Protein AF-A0A8T4I841-F1 (afdb_monomer_lite)

Secondary structure (DSSP, 8-state):
--SHHHHHHHHHHHHTTHHHHHHHHHHHHHHHS--EEEEE---SSSTTPPPEEEEE-TTT------TT-

Radius of gyration: 14.71 Å; chains: 1; bounding box: 36×26×36 Å

Foldseek 3Di:
DPVVVVVVVVVLCVVQVVVVQVVVQVVLCVVVVHKDKDWACADPPDPPGRIHIDIHHPVRDDDDDDPVD

Structure (mmCIF, N/CA/C/O backbone):
data_AF-A0A8T4I841-F1
#
_entry.id   AF-A0A8T4I841-F1
#
loop_
_atom_site.group_PDB
_atom_site.id
_atom_site.type_symbol
_atom_site.label_atom_id
_atom_site.label_alt_id
_atom_site.label_comp_id
_atom_site.label_asym_id
_atom_site.label_entity_id
_atom_site.label_seq_id
_atom_site.pdbx_PDB_ins_code
_atom_site.Cartn_x
_atom_site.Cartn_y
_atom_site.Cartn_z
_atom_site.occupancy
_atom_site.B_iso_or_equiv
_atom_site.auth_seq_id
_atom_site.auth_comp_id
_atom_site.auth_asym_id
_atom_site.auth_atom_id
_atom_site.pdbx_PDB_model_num
ATOM 1 N N . ALA A 1 1 ? 14.027 -20.125 -6.013 1.00 49.06 1 ALA A N 1
ATOM 2 C CA . ALA A 1 1 ? 14.009 -18.655 -5.931 1.00 49.06 1 ALA A CA 1
ATOM 3 C C . ALA A 1 1 ? 15.462 -18.277 -5.983 1.00 49.06 1 ALA A C 1
ATOM 5 O O . ALA A 1 1 ? 16.183 -18.424 -4.998 1.00 49.06 1 ALA A O 1
ATOM 6 N N . ASP A 1 2 ? 15.915 -18.010 -7.195 1.00 47.22 2 ASP A N 1
ATOM 7 C CA . ASP A 1 2 ? 17.307 -18.216 -7.575 1.00 47.22 2 ASP A CA 1
ATOM 8 C C . ASP A 1 2 ? 18.011 -16.862 -7.618 1.00 47.22 2 ASP A C 1
ATOM 10 O O . ASP A 1 2 ? 18.617 -16.521 -8.617 1.00 47.22 2 ASP A O 1
ATOM 14 N N . GLY A 1 3 ? 17.900 -16.066 -6.546 1.00 53.84 3 GLY A N 1
ATOM 15 C CA . GLY A 1 3 ? 18.650 -14.819 -6.314 1.00 53.84 3 GLY A CA 1
ATOM 16 C C . GLY A 1 3 ? 18.363 -13.637 -7.256 1.00 53.84 3 GLY A C 1
ATOM 17 O O . GLY A 1 3 ? 18.289 -12.515 -6.772 1.00 53.84 3 GLY A O 1
ATOM 18 N N . ALA A 1 4 ? 18.156 -13.872 -8.553 1.00 59.38 4 ALA A N 1
ATOM 19 C CA . ALA A 1 4 ? 17.763 -12.877 -9.548 1.00 59.38 4 ALA A CA 1
ATOM 20 C C . ALA A 1 4 ? 16.421 -12.233 -9.171 1.00 59.38 4 ALA A C 1
ATOM 22 O O . ALA A 1 4 ? 16.325 -11.015 -9.108 1.00 59.38 4 ALA A O 1
ATOM 23 N N . ASP A 1 5 ? 15.457 -13.054 -8.739 1.00 75.00 5 ASP A N 1
ATOM 24 C CA . ASP A 1 5 ? 14.151 -12.587 -8.259 1.00 75.00 5 ASP A CA 1
ATOM 25 C C . ASP A 1 5 ? 14.265 -11.631 -7.052 1.00 75.00 5 ASP A C 1
ATOM 27 O O . ASP A 1 5 ? 13.384 -10.813 -6.817 1.00 75.00 5 ASP A O 1
ATOM 31 N N . ALA 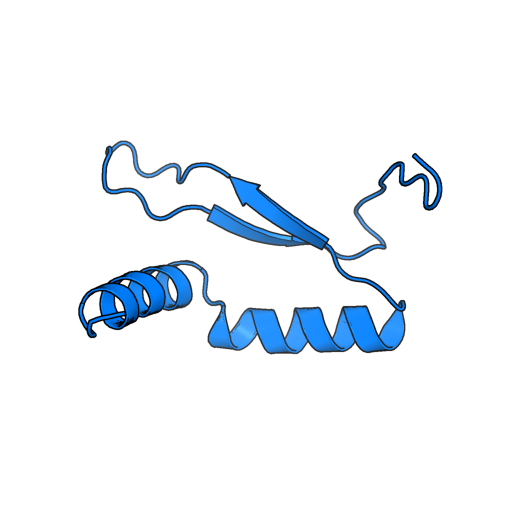A 1 6 ? 15.323 -11.749 -6.238 1.00 84.94 6 ALA A N 1
ATOM 32 C CA . ALA A 1 6 ? 15.463 -10.954 -5.019 1.00 84.94 6 ALA A CA 1
ATOM 33 C C . ALA A 1 6 ? 15.962 -9.530 -5.297 1.00 84.94 6 ALA A C 1
ATOM 35 O O . ALA A 1 6 ? 15.540 -8.609 -4.603 1.00 84.94 6 ALA A O 1
ATOM 36 N N . GLU A 1 7 ? 16.836 -9.349 -6.291 1.00 89.38 7 GLU A N 1
ATOM 37 C CA . GLU A 1 7 ? 17.288 -8.017 -6.706 1.00 89.38 7 GLU A CA 1
ATOM 38 C C . GLU A 1 7 ? 16.168 -7.260 -7.424 1.00 89.38 7 GLU A C 1
ATOM 40 O O . GLU A 1 7 ? 15.922 -6.107 -7.082 1.00 89.38 7 GLU A O 1
ATOM 45 N N . ASP A 1 8 ? 15.412 -7.930 -8.299 1.00 88.19 8 ASP A N 1
ATOM 46 C CA . ASP A 1 8 ? 14.255 -7.328 -8.975 1.00 88.19 8 ASP A CA 1
ATOM 47 C C . ASP A 1 8 ? 13.190 -6.871 -7.956 1.00 88.19 8 ASP A C 1
ATOM 49 O O . ASP A 1 8 ? 12.645 -5.770 -8.035 1.00 88.19 8 ASP A O 1
ATOM 53 N N . LEU A 1 9 ? 12.923 -7.683 -6.924 1.00 90.94 9 LEU A N 1
ATOM 54 C CA . LEU A 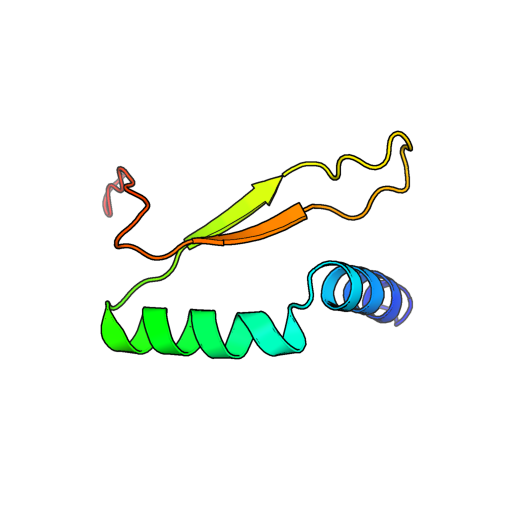1 9 ? 12.017 -7.297 -5.835 1.00 90.94 9 LEU A CA 1
ATOM 55 C C . LEU A 1 9 ? 12.583 -6.175 -4.958 1.00 90.94 9 LEU A C 1
ATOM 57 O O . LEU A 1 9 ? 11.814 -5.370 -4.427 1.00 90.94 9 LEU A O 1
ATOM 61 N N . ARG A 1 10 ? 13.908 -6.114 -4.786 1.00 93.75 10 ARG A N 1
ATOM 62 C CA . ARG A 1 10 ? 14.566 -5.037 -4.041 1.00 93.75 10 ARG A CA 1
ATOM 63 C C . ARG A 1 10 ? 14.429 -3.711 -4.780 1.00 93.75 10 ARG A C 1
ATOM 65 O O . ARG A 1 10 ? 14.100 -2.722 -4.137 1.00 93.75 10 ARG A O 1
ATOM 72 N N . GLU A 1 11 ? 14.583 -3.702 -6.101 1.00 92.25 11 GLU A N 1
ATOM 73 C CA . GLU A 1 11 ? 14.356 -2.513 -6.928 1.00 92.25 11 GLU A CA 1
ATOM 74 C C . GLU A 1 11 ? 12.912 -2.009 -6.810 1.00 92.25 11 GLU A C 1
ATOM 76 O O . GLU A 1 11 ? 12.690 -0.820 -6.589 1.00 92.25 11 GLU A O 1
ATOM 81 N N . VAL A 1 12 ? 11.920 -2.906 -6.853 1.00 92.88 12 VAL A N 1
ATOM 82 C CA . VAL A 1 12 ? 10.509 -2.530 -6.641 1.00 92.88 12 VAL A CA 1
ATOM 83 C C . VAL A 1 12 ? 10.280 -1.948 -5.243 1.00 92.88 12 VAL A C 1
ATOM 85 O O . VAL A 1 12 ? 9.518 -0.988 -5.096 1.00 92.88 12 VAL A O 1
ATOM 88 N N . ALA A 1 13 ? 10.925 -2.511 -4.217 1.00 94.75 13 ALA A N 1
ATOM 89 C CA . ALA A 1 13 ? 10.830 -2.017 -2.846 1.00 94.75 13 ALA A CA 1
ATOM 90 C C . ALA A 1 13 ? 11.457 -0.627 -2.679 1.00 94.75 13 ALA A C 1
ATOM 9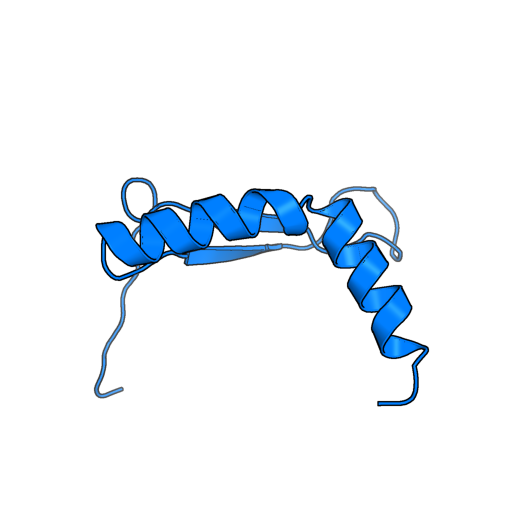2 O O . ALA A 1 13 ? 10.878 0.215 -1.997 1.00 94.75 13 ALA A O 1
ATOM 93 N N . GLU A 1 14 ? 12.601 -0.381 -3.317 1.00 95.56 14 GLU A N 1
ATOM 94 C CA . GLU A 1 14 ? 13.262 0.928 -3.341 1.00 95.56 14 GLU A CA 1
ATOM 95 C C . GLU A 1 14 ? 12.431 1.955 -4.124 1.00 95.56 14 GLU A C 1
ATOM 97 O O . GLU A 1 14 ? 12.225 3.061 -3.640 1.00 95.56 14 GLU A O 1
ATOM 102 N N . ALA A 1 15 ? 11.875 1.587 -5.284 1.00 94.69 15 ALA A N 1
ATOM 103 C CA . ALA A 1 15 ? 11.064 2.483 -6.115 1.00 94.69 15 ALA A CA 1
ATOM 104 C C . ALA A 1 15 ? 9.758 2.958 -5.446 1.00 94.69 15 ALA A C 1
ATOM 106 O O . ALA A 1 15 ? 9.201 3.975 -5.852 1.00 94.69 15 ALA A O 1
ATOM 107 N N . ASN A 1 16 ? 9.267 2.219 -4.448 1.00 94.94 16 ASN A N 1
ATOM 108 C CA . ASN A 1 16 ? 8.046 2.521 -3.697 1.00 94.94 16 ASN A CA 1
ATOM 109 C C . ASN A 1 16 ? 8.324 2.938 -2.241 1.00 94.94 16 ASN A C 1
ATOM 111 O O . ASN A 1 16 ? 7.403 2.933 -1.429 1.00 94.94 16 ASN A O 1
ATOM 115 N N . ASP A 1 17 ? 9.582 3.224 -1.883 1.00 96.62 17 ASP A N 1
ATOM 116 C CA . ASP A 1 17 ? 9.994 3.588 -0.517 1.00 96.62 17 ASP A CA 1
ATOM 117 C C . ASP A 1 17 ? 9.506 2.595 0.570 1.00 96.62 17 ASP A C 1
ATOM 119 O O . ASP A 1 17 ? 9.298 2.943 1.736 1.00 96.62 17 ASP A O 1
ATOM 123 N N . LEU A 1 18 ? 9.343 1.309 0.226 1.00 96.25 18 LEU A N 1
ATOM 124 C CA . LEU A 1 18 ? 8.685 0.320 1.095 1.00 96.25 18 LEU A CA 1
ATOM 125 C C . LEU A 1 18 ? 9.459 0.025 2.384 1.00 96.25 18 LEU A C 1
ATOM 127 O O . LEU A 1 18 ? 8.873 -0.437 3.367 1.00 96.25 18 LEU A O 1
ATOM 131 N N . PHE A 1 19 ? 10.763 0.293 2.418 1.00 95.25 19 PHE A N 1
ATOM 132 C CA . PHE A 1 19 ? 11.555 0.162 3.642 1.00 95.25 19 PHE A CA 1
ATOM 133 C C . PHE A 1 19 ? 11.116 1.156 4.724 1.00 95.25 19 PHE A C 1
ATOM 135 O O . PHE A 1 19 ? 11.122 0.804 5.906 1.00 95.25 19 PHE A O 1
ATOM 142 N N . ASP A 1 20 ? 10.653 2.337 4.321 1.00 94.94 20 ASP A N 1
ATOM 143 C CA . ASP A 1 20 ? 10.153 3.363 5.228 1.00 94.94 20 ASP A CA 1
ATOM 144 C C . ASP A 1 20 ? 8.641 3.209 5.437 1.00 94.94 20 ASP A C 1
ATOM 146 O O . ASP A 1 20 ? 8.175 3.094 6.578 1.00 94.94 20 ASP A O 1
ATOM 150 N N . GLU A 1 21 ? 7.877 3.087 4.348 1.00 95.44 21 GLU A N 1
ATOM 151 C CA . GLU A 1 21 ? 6.413 2.982 4.387 1.00 95.44 21 GLU A CA 1
ATOM 152 C C . GLU A 1 21 ? 5.930 1.744 5.149 1.00 95.44 21 GLU A C 1
ATOM 154 O O . GLU A 1 21 ? 4.938 1.801 5.880 1.00 95.44 21 GLU A O 1
ATOM 159 N N . SER A 1 22 ? 6.667 0.628 5.090 1.00 94.69 22 SER A N 1
ATOM 160 C CA . SER A 1 22 ? 6.299 -0.570 5.852 1.00 94.69 22 SER A CA 1
ATOM 161 C C . SER A 1 22 ? 6.262 -0.314 7.359 1.00 94.69 22 SER A C 1
ATOM 163 O O . SER A 1 22 ? 5.408 -0.877 8.044 1.00 94.69 22 SER A O 1
ATOM 165 N N . SER A 1 23 ? 7.118 0.557 7.900 1.00 94.62 23 SER A N 1
ATOM 166 C CA . SER A 1 23 ? 7.100 0.884 9.332 1.00 94.62 23 SER A CA 1
ATOM 167 C C . SER A 1 23 ? 5.817 1.621 9.729 1.00 94.62 23 SER A C 1
ATOM 169 O O . SER A 1 23 ? 5.265 1.372 10.805 1.00 94.62 23 SER A O 1
ATOM 171 N N . LEU A 1 24 ? 5.318 2.500 8.855 1.00 92.56 24 LEU A N 1
ATOM 172 C CA . LEU A 1 24 ? 4.063 3.226 9.053 1.00 92.56 24 LEU A CA 1
ATOM 173 C C . LEU A 1 24 ? 2.859 2.295 8.895 1.00 92.56 24 LEU A C 1
ATOM 175 O O . LEU A 1 24 ? 2.017 2.250 9.791 1.00 92.56 24 LEU A O 1
ATOM 179 N N . ALA A 1 25 ? 2.847 1.468 7.849 1.00 94.88 25 ALA A N 1
ATOM 180 C CA . ALA A 1 25 ? 1.806 0.473 7.612 1.00 94.88 25 ALA A CA 1
ATOM 181 C C . ALA A 1 25 ? 1.657 -0.506 8.792 1.00 94.88 25 ALA A C 1
ATOM 183 O O . ALA A 1 25 ? 0.549 -0.804 9.239 1.00 94.88 25 ALA A O 1
ATOM 184 N N . HIS A 1 26 ? 2.770 -0.973 9.372 1.00 95.56 26 HIS A N 1
ATOM 185 C CA . HIS A 1 26 ? 2.730 -1.826 10.565 1.00 95.56 26 HIS A CA 1
ATOM 186 C C . HIS A 1 26 ? 2.179 -1.094 11.791 1.00 95.56 26 HIS A C 1
ATOM 188 O O . HIS A 1 26 ? 1.475 -1.699 12.602 1.00 95.56 26 HIS A O 1
ATOM 194 N N . ARG A 1 27 ? 2.491 0.196 11.956 1.00 95.00 27 ARG A N 1
ATOM 195 C CA . ARG A 1 27 ? 1.965 1.001 13.065 1.00 95.00 27 ARG A CA 1
ATOM 196 C C . ARG A 1 27 ? 0.456 1.193 12.942 1.00 95.00 27 ARG A C 1
ATOM 198 O O . ARG A 1 27 ? -0.248 1.091 13.950 1.00 95.00 27 ARG A O 1
ATOM 205 N N . ASP A 1 28 ? -0.035 1.450 11.740 1.00 94.31 28 ASP A N 1
ATOM 206 C CA . ASP A 1 28 ? -1.461 1.627 11.489 1.00 94.31 28 ASP A CA 1
ATOM 207 C C . ASP A 1 28 ? -2.204 0.294 11.650 1.00 94.31 28 ASP A C 1
ATOM 209 O O . ASP A 1 28 ? -3.184 0.235 12.395 1.00 94.31 28 ASP A O 1
ATOM 213 N N . ALA A 1 29 ? -1.652 -0.813 11.140 1.00 95.25 29 ALA A N 1
ATOM 214 C CA . ALA A 1 29 ? -2.167 -2.156 11.407 1.00 95.25 29 ALA A CA 1
ATOM 215 C C . ALA A 1 29 ? -2.202 -2.495 12.907 1.00 95.25 29 ALA A C 1
ATOM 217 O O . ALA A 1 29 ? -3.177 -3.076 13.387 1.00 95.25 29 ALA A O 1
ATOM 218 N N . LEU A 1 30 ? -1.178 -2.105 13.673 1.00 96.81 30 LEU A N 1
ATOM 219 C CA . LEU A 1 30 ? -1.143 -2.290 15.126 1.00 96.81 30 LEU A CA 1
ATOM 220 C C . LEU A 1 30 ? -2.202 -1.439 15.845 1.00 96.81 30 LEU A C 1
ATOM 222 O O . LEU A 1 30 ? -2.788 -1.889 16.828 1.00 96.81 30 LEU A O 1
ATOM 226 N N . THR A 1 31 ? -2.441 -0.217 15.371 1.00 96.50 31 THR A N 1
ATOM 227 C CA . THR A 1 31 ? -3.346 0.749 16.013 1.00 96.50 31 THR A CA 1
ATOM 228 C C . THR A 1 31 ? -4.811 0.468 15.680 1.00 96.50 31 THR A C 1
ATOM 230 O O . THR A 1 31 ? -5.662 0.465 16.569 1.00 96.50 31 THR A O 1
ATOM 233 N N . TYR A 1 32 ? -5.112 0.213 14.408 1.00 94.06 32 TYR A N 1
ATOM 234 C CA . TYR A 1 32 ? -6.470 0.063 13.881 1.00 94.06 32 TYR A CA 1
ATOM 235 C C . TYR A 1 32 ? -6.869 -1.398 13.636 1.00 94.06 32 TYR A C 1
ATOM 237 O O . TYR A 1 32 ? -8.009 -1.675 13.258 1.00 94.06 32 TYR A O 1
ATOM 245 N N . GLY A 1 33 ? -5.950 -2.342 13.853 1.00 94.31 33 GLY A N 1
ATOM 246 C CA . GLY A 1 33 ? -6.152 -3.775 13.627 1.00 94.31 33 GLY A CA 1
ATOM 247 C C . GLY A 1 33 ? -6.098 -4.192 12.154 1.00 94.31 33 GLY A C 1
ATOM 248 O O . GLY A 1 33 ? -6.306 -5.367 11.854 1.00 94.31 33 GLY A O 1
ATOM 249 N N . ARG A 1 34 ? -5.867 -3.245 11.239 1.00 93.50 34 ARG A N 1
ATOM 250 C CA . ARG A 1 34 ? -5.786 -3.448 9.788 1.00 93.50 34 ARG A CA 1
ATOM 251 C C . ARG A 1 34 ? -5.092 -2.261 9.125 1.00 93.50 34 ARG A C 1
ATOM 253 O O . ARG A 1 34 ? -5.103 -1.171 9.681 1.00 93.50 34 ARG A O 1
ATOM 260 N N . GLU A 1 35 ? -4.568 -2.503 7.937 1.00 95.00 35 GLU A N 1
ATOM 261 C CA . GLU A 1 35 ? -4.014 -1.530 6.995 1.00 95.00 35 GLU A CA 1
ATOM 262 C C . GLU A 1 35 ? -4.320 -2.055 5.588 1.00 95.00 35 GLU A C 1
ATOM 264 O O . GLU A 1 35 ? -4.511 -3.270 5.427 1.00 95.00 35 GLU A O 1
ATOM 269 N N . TYR A 1 36 ? -4.388 -1.184 4.583 1.00 94.75 36 TYR A N 1
ATOM 270 C CA . TYR A 1 36 ? -4.620 -1.606 3.204 1.00 94.75 36 TYR A CA 1
ATOM 271 C C . TYR A 1 36 ? -3.428 -1.289 2.323 1.00 94.75 36 TYR A C 1
ATOM 273 O O . TYR A 1 36 ? -2.819 -0.239 2.445 1.00 94.75 36 TYR A O 1
ATOM 281 N N . ILE A 1 37 ? -3.115 -2.210 1.415 1.00 95.25 37 ILE A N 1
ATOM 282 C CA . ILE A 1 37 ? -2.109 -1.994 0.382 1.00 95.25 37 ILE A CA 1
ATOM 283 C C . ILE A 1 37 ? -2.839 -1.913 -0.952 1.00 95.25 37 ILE A C 1
ATOM 285 O O . ILE A 1 37 ? -3.516 -2.870 -1.344 1.00 95.25 37 ILE A O 1
ATOM 289 N N 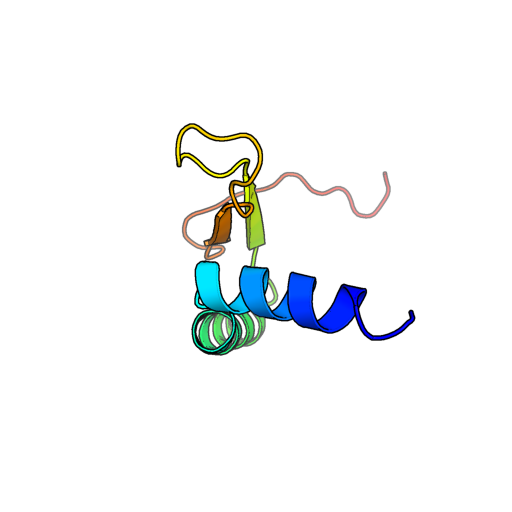. ALA A 1 38 ? -2.711 -0.783 -1.640 1.00 94.25 38 ALA A N 1
ATOM 290 C CA . ALA A 1 38 ? -3.171 -0.625 -3.009 1.00 94.25 38 ALA A CA 1
ATOM 291 C C . ALA A 1 38 ? -1.998 -0.866 -3.964 1.00 94.25 38 ALA A C 1
ATOM 293 O O . ALA A 1 38 ? -0.895 -0.374 -3.746 1.00 94.25 38 ALA A O 1
ATOM 294 N N . VAL A 1 39 ? -2.241 -1.643 -5.021 1.00 94.88 39 VAL A N 1
ATOM 295 C CA . VAL A 1 39 ? -1.250 -1.918 -6.066 1.00 94.88 39 VAL A CA 1
ATOM 296 C C . VAL A 1 39 ? -1.843 -1.521 -7.408 1.00 94.88 39 VAL A C 1
ATOM 298 O O . VAL A 1 39 ? -2.888 -2.035 -7.811 1.00 94.88 39 VAL A O 1
ATOM 301 N N . GLY A 1 40 ? -1.173 -0.602 -8.091 1.00 92.81 40 GLY A N 1
ATOM 302 C CA . GLY A 1 40 ? -1.512 -0.136 -9.427 1.00 92.81 40 GLY A CA 1
ATOM 303 C C . GLY A 1 40 ? -0.381 -0.384 -10.419 1.00 92.81 40 GLY A C 1
ATOM 304 O O . GLY A 1 40 ? 0.760 -0.664 -10.050 1.00 92.81 40 GLY A O 1
ATOM 305 N N . SER A 1 41 ? -0.696 -0.256 -11.707 1.00 90.94 41 SER A N 1
ATOM 306 C CA . SER A 1 41 ? 0.332 -0.118 -12.738 1.00 90.94 41 SER A CA 1
ATOM 307 C C . SER A 1 41 ? 1.116 1.173 -12.506 1.00 90.94 41 SER A C 1
ATOM 309 O O . SER A 1 41 ? 0.506 2.205 -12.219 1.00 90.94 41 SER A O 1
ATOM 311 N N . GLY A 1 42 ? 2.439 1.128 -12.661 1.00 88.50 42 GLY A N 1
ATOM 312 C CA . GLY A 1 42 ? 3.248 2.343 -12.674 1.00 88.50 42 GLY A CA 1
ATOM 313 C C . GLY A 1 42 ? 2.858 3.275 -13.827 1.00 88.50 42 GLY A C 1
ATOM 314 O O . GLY A 1 42 ? 2.368 2.824 -14.863 1.00 88.50 42 GLY A O 1
ATOM 315 N N . ASP A 1 43 ? 3.082 4.577 -13.647 1.00 84.06 43 ASP A N 1
ATOM 316 C CA . ASP A 1 43 ? 2.755 5.626 -14.626 1.00 84.06 43 ASP A CA 1
ATOM 317 C C . ASP A 1 43 ? 4.018 6.360 -15.107 1.00 84.06 43 ASP A C 1
ATOM 319 O O . ASP A 1 43 ? 4.160 7.574 -14.983 1.00 84.06 43 ASP A O 1
ATOM 323 N N . CYS A 1 44 ? 4.995 5.603 -15.613 1.00 85.94 44 CYS A N 1
ATOM 324 C CA . CYS A 1 44 ? 6.234 6.153 -16.180 1.00 85.94 44 CYS A CA 1
ATOM 325 C C . CYS A 1 44 ? 6.313 6.049 -17.713 1.00 85.94 44 CYS A C 1
ATOM 327 O O . CYS A 1 44 ? 7.328 6.409 -18.309 1.00 85.94 44 CYS A O 1
ATOM 329 N N . GLY A 1 45 ? 5.227 5.622 -18.371 1.00 85.69 45 GLY A N 1
ATOM 330 C CA . GLY A 1 45 ? 5.094 5.637 -19.833 1.00 85.69 45 GLY A CA 1
ATOM 331 C C . GLY A 1 45 ? 5.885 4.556 -20.580 1.00 85.69 45 GLY A C 1
ATOM 332 O O . GLY A 1 45 ? 6.017 4.645 -21.802 1.00 85.69 45 GLY A O 1
ATOM 333 N N . THR A 1 46 ? 6.405 3.551 -19.872 1.00 86.38 46 THR A N 1
ATOM 334 C CA . THR A 1 46 ? 7.150 2.409 -20.421 1.00 86.38 46 THR A CA 1
ATOM 335 C C . THR A 1 46 ? 6.609 1.089 -19.870 1.00 86.38 46 THR A C 1
ATOM 337 O O . THR A 1 46 ? 5.958 1.069 -18.827 1.00 86.38 46 THR A O 1
ATOM 340 N N . ASP A 1 47 ? 6.895 -0.018 -20.562 1.00 82.38 47 ASP A N 1
ATOM 341 C CA . ASP A 1 47 ? 6.521 -1.363 -20.095 1.00 82.38 47 ASP A CA 1
ATOM 342 C C . ASP A 1 47 ? 7.372 -1.823 -18.892 1.00 82.38 47 ASP A C 1
ATOM 344 O O . ASP A 1 47 ? 6.904 -2.616 -18.081 1.00 82.38 47 ASP A O 1
ATOM 348 N N . ASP A 1 48 ? 8.580 -1.268 -18.731 1.00 84.69 48 ASP A N 1
ATOM 349 C CA . ASP A 1 48 ? 9.487 -1.509 -17.592 1.00 84.69 48 ASP A CA 1
ATOM 350 C C . ASP A 1 48 ? 9.180 -0.595 -16.390 1.00 84.69 48 ASP A C 1
ATOM 352 O O . ASP A 1 48 ? 10.075 -0.164 -15.662 1.00 84.69 48 ASP A O 1
ATOM 356 N N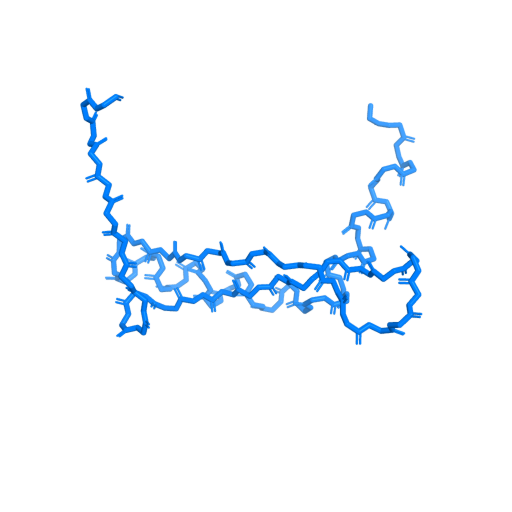 . CYS A 1 49 ? 7.911 -0.236 -16.193 1.00 88.38 49 CYS A N 1
ATOM 357 C CA . CYS A 1 49 ? 7.523 0.592 -15.062 1.00 88.38 49 CYS A CA 1
ATOM 358 C C . CYS A 1 49 ? 7.306 -0.255 -13.805 1.00 88.38 49 CYS A C 1
AT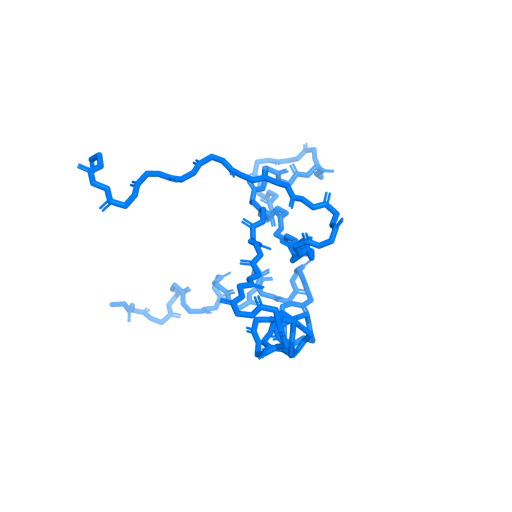OM 360 O O . CYS A 1 49 ? 6.458 -1.155 -13.842 1.00 88.38 49 CYS A O 1
ATOM 362 N N . PRO A 1 50 ? 7.983 0.034 -12.675 1.00 91.31 50 PRO A N 1
ATOM 363 C CA . PRO A 1 50 ? 7.679 -0.658 -11.433 1.00 91.31 50 PRO A CA 1
ATOM 364 C C . PRO A 1 50 ? 6.215 -0.397 -11.039 1.00 91.31 50 PRO A C 1
ATOM 366 O O . PRO A 1 50 ? 5.680 0.684 -11.313 1.00 91.31 50 PRO A O 1
ATOM 369 N N . PRO A 1 51 ? 5.532 -1.371 -10.413 1.00 93.06 51 PRO A N 1
ATOM 370 C CA . PRO A 1 51 ? 4.178 -1.155 -9.922 1.00 93.06 51 PRO A CA 1
ATOM 371 C C . PRO A 1 51 ? 4.175 -0.033 -8.882 1.00 93.06 51 PRO A C 1
ATOM 373 O O . PRO A 1 51 ? 5.126 0.097 -8.112 1.00 93.06 51 PRO A O 1
ATOM 376 N N . LEU A 1 52 ? 3.087 0.734 -8.838 1.00 94.56 52 LEU A N 1
ATOM 377 C CA . LEU A 1 52 ? 2.859 1.712 -7.780 1.00 94.56 52 LEU A CA 1
ATOM 378 C C . LEU A 1 52 ? 2.182 1.008 -6.605 1.00 94.56 52 LEU A C 1
ATOM 380 O O . LEU A 1 52 ? 1.088 0.463 -6.758 1.00 94.56 52 LEU A O 1
ATOM 384 N N . ILE A 1 53 ? 2.831 1.016 -5.449 1.00 95.62 53 ILE A N 1
ATOM 385 C CA . ILE A 1 53 ? 2.376 0.381 -4.217 1.00 95.62 53 ILE A CA 1
ATOM 386 C C . ILE A 1 53 ? 2.211 1.470 -3.162 1.00 95.62 53 ILE A C 1
ATOM 388 O O . ILE A 1 53 ? 3.170 2.172 -2.854 1.00 95.62 53 ILE A O 1
ATOM 392 N N . THR A 1 54 ? 1.017 1.594 -2.585 1.00 94.94 54 THR A N 1
ATOM 393 C CA . THR A 1 54 ? 0.746 2.555 -1.506 1.00 94.94 54 THR A CA 1
ATOM 394 C C . THR A 1 54 ? 0.110 1.878 -0.298 1.00 94.94 54 THR A C 1
ATOM 396 O O . THR A 1 54 ? -0.670 0.929 -0.437 1.00 94.94 54 THR A O 1
ATOM 399 N N . ALA A 1 55 ? 0.470 2.357 0.895 1.00 95.19 55 ALA A N 1
ATOM 400 C CA . ALA A 1 55 ? -0.212 2.032 2.141 1.00 95.19 55 ALA A CA 1
ATOM 401 C C . ALA A 1 55 ? -1.343 3.043 2.368 1.00 95.19 55 ALA A C 1
ATOM 403 O O . ALA A 1 55 ? -1.127 4.253 2.333 1.00 95.19 55 ALA A O 1
ATOM 404 N N . GLU A 1 56 ? -2.558 2.540 2.547 1.00 94.94 56 GLU A N 1
ATOM 405 C CA . GLU A 1 56 ? -3.774 3.333 2.637 1.00 94.94 56 GLU A CA 1
ATOM 406 C C . GLU A 1 56 ? -4.445 3.099 3.989 1.00 94.94 56 GLU A C 1
ATOM 408 O O . GLU A 1 56 ? -4.982 2.017 4.278 1.00 94.94 56 GLU A O 1
ATOM 413 N N . SER A 1 57 ? -4.451 4.156 4.802 1.00 91.88 57 SER A N 1
ATOM 414 C CA . SER A 1 57 ? -4.957 4.093 6.166 1.00 91.88 57 SER A CA 1
ATOM 415 C C . SER A 1 57 ? -6.443 3.708 6.187 1.00 91.88 57 SER A C 1
ATOM 417 O O . SER A 1 57 ? -7.239 4.187 5.367 1.00 91.88 57 SER A O 1
ATOM 419 N N . PRO A 1 58 ? -6.908 2.929 7.181 1.00 92.19 58 PRO A N 1
ATOM 420 C CA . PRO A 1 58 ? -8.322 2.597 7.326 1.00 92.19 58 PRO A CA 1
ATOM 421 C C . PRO A 1 58 ? -9.233 3.788 7.621 1.00 92.19 58 PRO A C 1
ATOM 423 O O . PRO A 1 58 ? -10.452 3.612 7.684 1.00 92.19 58 PRO A O 1
ATOM 426 N N . LEU A 1 59 ? -8.648 4.960 7.867 1.00 92.94 59 LEU A N 1
ATOM 427 C CA . LEU A 1 59 ? -9.361 6.223 8.005 1.00 92.94 59 LEU A CA 1
ATOM 428 C C . LEU A 1 59 ? -9.767 6.812 6.647 1.00 92.94 59 LEU A C 1
ATOM 430 O O . LEU A 1 59 ? -10.786 7.497 6.581 1.00 92.94 59 LEU A O 1
ATOM 434 N N . ASP A 1 60 ? -9.027 6.490 5.585 1.00 93.06 60 ASP A N 1
ATOM 435 C CA . ASP A 1 60 ? -9.194 7.059 4.245 1.00 93.06 60 ASP A CA 1
ATOM 436 C C . ASP A 1 60 ? -9.719 6.037 3.218 1.00 93.06 60 ASP A C 1
ATOM 438 O O . ASP A 1 60 ? -10.128 6.404 2.116 1.00 93.06 60 ASP A O 1
ATOM 442 N N . MET A 1 61 ? -9.806 4.755 3.593 1.00 92.69 61 MET A N 1
ATOM 443 C CA . MET A 1 61 ? -10.301 3.680 2.731 1.00 92.69 61 MET A CA 1
ATOM 444 C C . MET A 1 61 ? -11.354 2.796 3.416 1.00 92.69 61 MET A C 1
ATOM 446 O O . MET A 1 61 ? -11.298 2.487 4.609 1.00 92.69 61 MET A O 1
ATOM 450 N N . THR A 1 62 ? -12.321 2.324 2.624 1.00 90.69 62 THR A N 1
ATOM 451 C CA . THR A 1 62 ? -13.346 1.362 3.055 1.00 90.69 62 THR A CA 1
ATOM 452 C C . THR A 1 62 ? -13.342 0.135 2.153 1.00 90.69 62 THR A C 1
ATOM 454 O O . THR A 1 62 ? -13.062 0.236 0.962 1.00 90.69 62 THR A O 1
ATOM 457 N N . LEU A 1 63 ? -13.678 -1.029 2.713 1.00 89.00 63 LEU A N 1
ATOM 458 C CA . LEU A 1 63 ? -13.842 -2.258 1.940 1.00 89.00 63 LEU A CA 1
ATOM 459 C C . LEU A 1 63 ? -15.073 -3.043 2.380 1.00 89.00 63 LEU A C 1
ATOM 461 O O . LEU A 1 63 ? -15.506 -2.977 3.534 1.00 89.00 63 LEU A O 1
ATOM 465 N N . PHE A 1 64 ? -15.582 -3.840 1.451 1.00 91.88 64 PHE A N 1
ATOM 466 C CA . PHE A 1 64 ? -16.568 -4.870 1.729 1.00 91.88 64 PHE A CA 1
ATOM 467 C C . PHE A 1 64 ? -15.847 -6.207 1.840 1.00 91.88 64 PHE A C 1
ATOM 469 O O . PHE A 1 64 ? -15.262 -6.680 0.870 1.00 91.88 64 PHE A O 1
ATOM 476 N N . TRP A 1 65 ? -15.876 -6.804 3.029 1.00 88.56 65 TRP A N 1
ATOM 477 C CA . TRP A 1 65 ? -15.326 -8.134 3.263 1.00 88.56 65 TRP A CA 1
ATOM 478 C C . TRP A 1 65 ? -16.356 -9.004 3.954 1.00 88.56 65 TRP A C 1
ATOM 480 O O . TRP A 1 65 ? -16.946 -8.612 4.963 1.00 88.56 65 TRP A O 1
ATOM 490 N N . ASP A 1 66 ? -16.554 -10.188 3.390 1.00 92.06 66 ASP A N 1
ATOM 491 C CA . ASP A 1 66 ? -17.332 -11.253 3.994 1.00 92.06 66 ASP A CA 1
ATOM 492 C C . ASP A 1 66 ? -16.376 -12.372 4.408 1.00 92.06 66 ASP A C 1
ATOM 494 O O . ASP A 1 66 ? -15.744 -13.011 3.572 1.00 92.06 66 ASP A O 1
ATOM 498 N N . ALA A 1 67 ? -16.284 -12.619 5.714 1.00 86.69 67 ALA A N 1
ATOM 499 C CA . ALA A 1 67 ? -15.461 -13.685 6.278 1.00 86.69 67 ALA A CA 1
ATOM 500 C C . ALA A 1 67 ? -15.958 -15.102 5.926 1.00 86.69 67 ALA A C 1
ATOM 502 O O . ALA A 1 67 ? -15.289 -16.078 6.267 1.00 86.69 67 ALA A O 1
ATOM 503 N N . ARG A 1 68 ? -17.163 -15.228 5.354 1.00 87.44 68 ARG A N 1
ATOM 504 C CA . ARG A 1 68 ? -17.836 -16.502 5.060 1.00 87.44 68 ARG A CA 1
ATOM 505 C C . ARG A 1 68 ? -18.059 -16.770 3.571 1.00 87.44 68 ARG A C 1
ATOM 507 O O . ARG A 1 68 ? -18.600 -17.833 3.265 1.00 87.44 68 ARG A O 1
ATOM 514 N N . ALA A 1 69 ? -17.724 -15.823 2.698 1.00 67.25 69 ALA A N 1
ATOM 515 C CA . ALA A 1 69 ? -17.846 -15.993 1.251 1.00 67.25 69 ALA A CA 1
ATOM 516 C C . ALA A 1 69 ? -16.793 -16.962 0.696 1.00 67.25 69 ALA A C 1
ATOM 518 O O . ALA A 1 69 ? -15.679 -17.023 1.265 1.00 67.25 69 ALA A O 1
#

pLDDT: mean 89.38, std 10.5, range [47.22, 96.81]

Sequence (69 aa):
ADGADAEDLREVAEANDLFDESSLAHRDALTYGREYIAVGSGDCGTDDCPPLITAESPLDMTLFWDARA